Protein AF-E9H3M5-F1 (afdb_monomer_lite)

Foldseek 3Di:
DDDDPVLCVVCVVDDDDPDPPRPPVVSSVVVSVVVVHDDDDDPQEAAADPVVDDPVVVVPGDHDDYNDDPPHDRVVVVVVD

Secondary structure (DSSP, 8-state):
----HHHHHHHHTT---SSTT--HHHHHHHHHHHTTPPP---TTEESS-GGGS-HHHHHHS---EE---TTS-HHHHHHH-

InterPro domains:
  IPR003378 Fringe-like, glycosyltransferase domain [PF02434] (1-70)

Structure (mmCIF, N/CA/C/O backbone):
data_AF-E9H3M5-F1
#
_entry.id   AF-E9H3M5-F1
#
loop_
_atom_site.group_PDB
_atom_site.id
_atom_site.type_symbol
_atom_site.label_atom_id
_atom_site.label_alt_id
_atom_site.label_comp_id
_atom_site.label_asym_id
_atom_site.label_entity_id
_atom_site.label_seq_id
_atom_site.pdbx_PDB_ins_code
_atom_site.Cartn_x
_atom_site.Cartn_y
_atom_site.Cartn_z
_atom_site.occupancy
_atom_site.B_iso_or_equiv
_atom_site.auth_seq_id
_atom_site.auth_comp_id
_atom_site.auth_asym_id
_atom_site.auth_atom_id
_atom_site.pdbx_PDB_model_num
ATOM 1 N N . MET A 1 1 ? -1.479 -0.058 0.292 1.00 89.56 1 MET A N 1
ATOM 2 C CA . MET A 1 1 ? -1.842 0.880 1.379 1.00 89.56 1 MET A CA 1
ATOM 3 C C . MET A 1 1 ? -0.713 0.899 2.394 1.00 89.56 1 MET A C 1
ATOM 5 O O . MET A 1 1 ? -0.155 -0.156 2.662 1.00 89.56 1 MET A O 1
ATOM 9 N N . VAL A 1 2 ? -0.383 2.064 2.950 1.00 94.38 2 VAL A N 1
ATOM 10 C CA . VAL A 1 2 ? 0.561 2.199 4.069 1.00 94.38 2 VAL A CA 1
ATOM 11 C C . VAL A 1 2 ? -0.147 2.955 5.183 1.00 94.38 2 VAL A C 1
ATOM 13 O O . VAL A 1 2 ? -0.841 3.934 4.921 1.00 94.38 2 VAL A O 1
ATOM 16 N N . LEU A 1 3 ? 0.009 2.481 6.416 1.00 94.00 3 LEU A N 1
ATOM 17 C CA . LEU A 1 3 ? -0.623 3.052 7.599 1.00 94.00 3 LEU A CA 1
ATOM 18 C C . LEU A 1 3 ? 0.454 3.427 8.612 1.00 94.00 3 LEU A C 1
ATOM 20 O O . LEU A 1 3 ? 1.426 2.696 8.805 1.00 94.00 3 LEU A O 1
ATOM 24 N N . SER 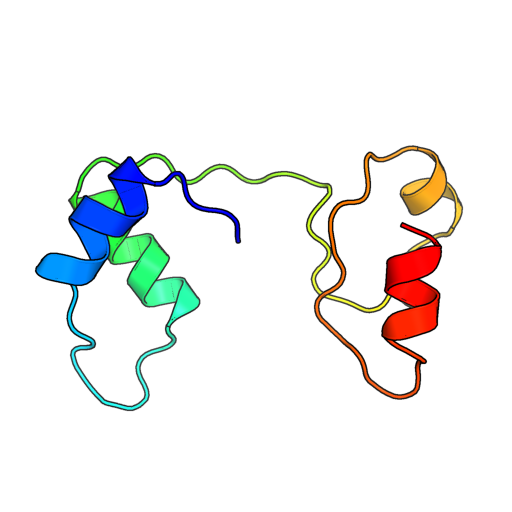A 1 4 ? 0.271 4.557 9.291 1.00 95.12 4 SER A N 1
ATOM 25 C CA . SER A 1 4 ? 1.124 4.909 10.421 1.00 95.12 4 SER A CA 1
ATOM 26 C C . SER A 1 4 ? 0.856 3.965 11.598 1.00 95.12 4 SER A C 1
ATOM 28 O O . SER A 1 4 ? -0.258 3.470 11.784 1.00 95.12 4 SER A O 1
ATOM 30 N N . ARG A 1 5 ? 1.868 3.740 12.443 1.00 95.88 5 ARG A N 1
ATOM 31 C CA . ARG A 1 5 ? 1.711 2.907 13.646 1.00 95.88 5 ARG A CA 1
ATOM 32 C C . ARG A 1 5 ? 0.523 3.346 14.530 1.00 95.88 5 ARG A C 1
ATOM 34 O O . ARG A 1 5 ? -0.232 2.463 14.933 1.00 95.88 5 ARG A O 1
ATOM 41 N N . PRO A 1 6 ? 0.297 4.650 14.806 1.00 94.56 6 PRO A N 1
ATOM 42 C CA . PRO A 1 6 ? -0.878 5.085 15.565 1.00 94.56 6 PRO A CA 1
ATOM 43 C C . PRO A 1 6 ? -2.212 4.741 14.889 1.00 94.56 6 PRO A C 1
ATOM 45 O O . PRO A 1 6 ? -3.135 4.297 15.569 1.00 94.56 6 PRO A O 1
ATOM 48 N N . ALA A 1 7 ? -2.314 4.883 13.561 1.00 94.12 7 ALA A N 1
ATOM 49 C CA . ALA A 1 7 ? -3.527 4.523 12.825 1.00 94.12 7 ALA A CA 1
ATOM 50 C C . ALA A 1 7 ? -3.840 3.025 12.964 1.00 94.12 7 ALA A C 1
ATOM 52 O O . ALA A 1 7 ? -4.973 2.656 13.266 1.00 94.12 7 ALA A O 1
ATOM 53 N N . VAL A 1 8 ? -2.824 2.160 12.844 1.00 94.25 8 VAL A N 1
ATOM 54 C CA . VAL A 1 8 ? -2.989 0.709 13.040 1.00 94.25 8 VAL A CA 1
ATOM 55 C C . VAL A 1 8 ? -3.469 0.389 14.457 1.00 94.25 8 VAL A C 1
ATOM 57 O O . VAL A 1 8 ? -4.382 -0.415 14.615 1.00 94.25 8 VAL A O 1
ATOM 60 N N . GLN A 1 9 ? -2.908 1.030 15.486 1.00 93.69 9 GLN A N 1
ATOM 61 C CA . GLN A 1 9 ? -3.322 0.809 16.878 1.00 93.69 9 GLN A CA 1
ATOM 62 C C . GLN A 1 9 ? -4.790 1.189 17.125 1.00 93.69 9 GLN A C 1
ATOM 64 O O . GLN A 1 9 ? -5.484 0.494 17.867 1.00 93.69 9 GLN A O 1
ATOM 69 N N . LEU A 1 10 ? -5.274 2.260 16.490 1.00 92.75 10 LEU A N 1
ATOM 70 C CA . LEU A 1 10 ? -6.675 2.675 16.580 1.00 92.75 10 LEU A CA 1
ATOM 71 C C . LEU A 1 10 ? -7.618 1.700 15.864 1.00 92.75 10 LEU A C 1
ATOM 73 O O . LEU A 1 10 ? -8.680 1.374 16.398 1.00 92.75 10 LEU A O 1
ATOM 77 N N . ILE A 1 11 ? -7.222 1.221 14.683 1.00 92.62 11 ILE A N 1
ATOM 78 C CA . ILE A 1 11 ? -8.036 0.330 13.850 1.00 92.62 11 ILE A CA 1
ATOM 79 C C . ILE A 1 11 ? -8.071 -1.088 14.435 1.00 92.62 11 ILE A C 1
ATOM 81 O O . ILE A 1 11 ? -9.151 -1.621 14.679 1.00 92.62 11 ILE A O 1
ATOM 85 N N . ALA A 1 12 ? -6.915 -1.700 14.706 1.00 89.06 12 ALA A N 1
ATOM 86 C CA . ALA A 1 12 ? -6.810 -3.123 15.047 1.00 89.06 12 ALA A CA 1
ATOM 87 C C . ALA A 1 12 ? -7.538 -3.509 16.348 1.00 89.06 12 ALA A C 1
ATOM 89 O O . ALA A 1 12 ? -8.004 -4.635 16.487 1.00 89.06 12 ALA A O 1
ATOM 90 N N . GLY A 1 13 ? -7.661 -2.583 17.305 1.00 80.12 13 GLY A N 1
ATOM 91 C CA . GLY A 1 13 ? -8.352 -2.844 18.571 1.00 80.12 13 GLY A CA 1
ATOM 92 C C . GLY A 1 13 ? -9.878 -2.724 18.507 1.00 80.12 13 GLY A C 1
ATOM 93 O O . GLY A 1 13 ? -10.548 -3.089 19.473 1.00 80.12 13 GLY A O 1
ATOM 94 N N . ARG A 1 14 ? -10.437 -2.163 17.424 1.00 84.94 14 ARG A N 1
ATOM 95 C CA . ARG A 1 14 ? -11.847 -1.728 17.382 1.00 84.94 14 ARG A CA 1
ATOM 96 C C . ARG A 1 14 ? -12.588 -2.098 16.097 1.00 84.94 14 ARG A C 1
ATOM 98 O O . ARG A 1 14 ? -13.807 -2.248 16.131 1.00 84.94 14 ARG A O 1
ATOM 105 N N . CYS A 1 15 ? -11.876 -2.271 14.989 1.00 88.62 15 CYS A N 1
ATOM 106 C CA . CYS A 1 15 ? -12.452 -2.652 13.709 1.00 88.62 15 CYS A CA 1
ATOM 107 C C . CYS A 1 15 ? -12.755 -4.153 13.681 1.00 88.62 15 CYS A C 1
ATOM 109 O O . CYS A 1 15 ? -11.903 -4.978 14.011 1.00 88.62 15 CYS A O 1
ATOM 111 N N . ARG A 1 16 ? -13.975 -4.510 13.276 1.00 90.69 16 ARG A N 1
ATOM 112 C CA . ARG A 1 16 ? -14.378 -5.886 12.965 1.00 90.69 16 ARG A CA 1
ATOM 113 C C . ARG A 1 16 ? -15.135 -5.875 11.648 1.00 90.69 16 ARG A C 1
ATOM 115 O O . ARG A 1 16 ? -15.941 -4.970 11.431 1.00 90.69 16 ARG A O 1
ATOM 122 N N . CYS A 1 17 ? -14.885 -6.859 10.793 1.00 91.62 17 CYS A N 1
ATOM 123 C CA . CYS A 1 17 ? -15.643 -7.018 9.557 1.00 91.62 17 CYS A CA 1
ATOM 124 C C . CYS A 1 17 ? -17.087 -7.436 9.899 1.00 91.62 17 CYS A C 1
ATOM 126 O O . CYS A 1 17 ? -17.262 -8.350 10.711 1.00 91.62 17 CYS A O 1
ATOM 128 N N . PRO A 1 18 ? -18.122 -6.786 9.331 1.00 91.69 18 PRO A N 1
ATOM 129 C CA . PRO A 1 18 ? -19.520 -7.135 9.594 1.00 91.69 18 PRO A CA 1
ATOM 130 C C . PRO A 1 18 ? -19.862 -8.568 9.174 1.00 91.69 18 PRO A C 1
ATOM 132 O O . PRO A 1 18 ? -20.630 -9.246 9.854 1.00 91.69 18 PRO A O 1
ATOM 135 N N . VAL A 1 19 ? -19.275 -9.023 8.063 1.00 95.69 19 VAL A N 1
ATOM 136 C CA . VAL A 1 19 ? -19.394 -10.387 7.525 1.00 95.69 19 VAL A CA 1
ATOM 137 C C . VAL A 1 19 ? -18.042 -10.878 6.983 1.00 95.69 19 VAL A C 1
ATOM 139 O O . VAL A 1 19 ? -17.199 -10.037 6.661 1.00 95.69 19 VAL A O 1
ATOM 142 N N . PRO A 1 20 ? -17.808 -12.201 6.857 1.00 94.50 20 PRO A N 1
ATOM 143 C CA . PRO A 1 20 ? -16.520 -12.741 6.405 1.00 94.50 20 PRO A CA 1
ATOM 144 C C . PRO A 1 20 ? -16.047 -12.224 5.042 1.00 94.50 20 PRO A C 1
ATOM 146 O O . PRO A 1 20 ? -14.870 -11.930 4.894 1.00 94.50 20 PRO A O 1
ATOM 149 N N . ASP A 1 21 ? -16.960 -12.036 4.088 1.00 95.75 21 ASP A N 1
ATOM 150 C CA . ASP A 1 21 ? -16.627 -11.607 2.720 1.00 95.75 21 ASP A CA 1
ATOM 151 C C . ASP A 1 21 ? -16.643 -10.080 2.547 1.00 95.75 21 ASP A C 1
ATOM 153 O O . ASP A 1 21 ? -16.806 -9.558 1.442 1.00 95.75 21 ASP A O 1
ATOM 157 N N . THR A 1 22 ? -16.530 -9.337 3.651 1.00 96.44 22 THR A N 1
ATOM 158 C CA . THR A 1 22 ? -16.408 -7.879 3.576 1.00 96.44 22 THR A CA 1
ATOM 159 C C . THR A 1 22 ? -15.108 -7.533 2.841 1.00 96.44 22 THR A C 1
ATOM 161 O O . THR A 1 22 ? -14.061 -8.042 3.230 1.00 96.44 22 THR A O 1
ATOM 164 N N . PRO A 1 23 ? -15.129 -6.658 1.820 1.00 95.88 23 PRO A N 1
ATOM 165 C CA . PRO A 1 23 ? -13.904 -6.197 1.175 1.00 95.88 23 PRO A CA 1
ATOM 166 C C . PRO A 1 23 ? -13.043 -5.415 2.174 1.00 95.88 23 PRO A C 1
ATOM 168 O O . PRO A 1 23 ? -13.423 -4.331 2.628 1.00 95.88 23 PRO A O 1
ATOM 171 N N . ASP A 1 24 ? -11.894 -5.988 2.531 1.00 92.25 24 ASP A N 1
ATOM 172 C CA . ASP A 1 24 ? -11.031 -5.480 3.600 1.00 92.25 24 ASP A CA 1
ATOM 173 C C . ASP A 1 24 ? -10.553 -4.047 3.346 1.00 92.25 24 ASP A C 1
ATOM 175 O O . ASP A 1 24 ? -10.538 -3.225 4.257 1.00 92.25 24 ASP A O 1
ATOM 179 N N . ASP A 1 25 ? -10.176 -3.716 2.114 1.00 91.88 25 ASP A N 1
ATOM 180 C CA . ASP A 1 25 ? -9.654 -2.400 1.739 1.00 91.88 25 ASP A CA 1
ATOM 181 C C . ASP A 1 25 ? -10.717 -1.296 1.828 1.00 91.88 25 ASP A C 1
ATOM 183 O O . ASP A 1 25 ? -10.467 -0.232 2.403 1.00 91.88 25 ASP A O 1
ATOM 187 N N . MET A 1 26 ? -11.922 -1.568 1.331 1.00 94.31 26 MET A N 1
ATOM 188 C CA . MET A 1 26 ? -13.063 -0.662 1.436 1.00 94.31 26 MET A CA 1
ATOM 189 C C . MET A 1 26 ? -13.489 -0.480 2.894 1.00 94.31 26 MET A C 1
ATOM 191 O O . MET A 1 26 ? -13.768 0.643 3.319 1.00 94.31 26 MET A O 1
ATOM 195 N N . TRP A 1 27 ? -13.518 -1.565 3.674 1.00 95.25 27 TRP A N 1
ATOM 196 C CA . TRP A 1 27 ? -13.924 -1.503 5.075 1.00 95.25 27 TRP A CA 1
ATOM 197 C C . TRP A 1 27 ? -12.890 -0.807 5.954 1.00 95.25 27 TRP A C 1
ATOM 199 O O . TRP A 1 27 ? -13.254 0.034 6.774 1.00 95.25 27 TRP A O 1
ATOM 209 N N . LEU A 1 28 ? -11.599 -1.079 5.749 1.00 93.31 28 LEU A N 1
ATOM 210 C CA . LEU A 1 28 ? -10.517 -0.343 6.406 1.00 93.31 28 LEU A CA 1
ATOM 211 C C . LEU A 1 28 ? -10.575 1.146 6.060 1.00 93.31 28 LEU A C 1
ATOM 213 O O . LEU A 1 28 ? -10.346 1.977 6.941 1.00 93.31 28 LEU A O 1
ATOM 217 N N . GLY A 1 29 ? -10.934 1.481 4.817 1.00 93.38 29 GLY A N 1
ATOM 218 C CA . GLY A 1 29 ? -11.144 2.859 4.395 1.00 93.38 29 GLY A CA 1
ATOM 219 C C . GLY A 1 29 ? -12.295 3.537 5.146 1.00 93.38 29 GLY A C 1
ATOM 220 O O . GLY A 1 29 ? -12.090 4.532 5.841 1.00 93.38 29 GLY A O 1
ATOM 221 N N . ALA A 1 30 ? -13.491 2.954 5.072 1.00 93.62 30 ALA A N 1
ATOM 222 C CA . ALA A 1 30 ? -14.690 3.495 5.715 1.00 93.62 30 ALA A CA 1
ATOM 223 C C . ALA A 1 30 ? -14.551 3.581 7.246 1.00 93.62 30 ALA A C 1
ATOM 225 O O . ALA A 1 30 ? -14.920 4.579 7.868 1.00 93.62 30 ALA A O 1
ATOM 226 N N . TYR A 1 31 ? -13.981 2.549 7.874 1.00 94.19 31 TYR A N 1
ATOM 227 C CA . TYR A 1 31 ? -13.761 2.539 9.316 1.00 94.19 31 TYR A CA 1
ATOM 228 C C . TYR A 1 31 ? -12.712 3.577 9.730 1.00 94.19 31 TYR A C 1
ATOM 230 O O . TYR A 1 31 ? -12.907 4.283 10.720 1.00 94.19 31 TYR A O 1
ATOM 238 N N . GLY A 1 32 ? -11.625 3.712 8.962 1.00 94.12 32 GLY A N 1
ATOM 239 C CA . GLY A 1 32 ? -10.611 4.745 9.172 1.00 94.12 32 GLY A CA 1
ATOM 240 C C . GLY A 1 32 ? -11.199 6.156 9.121 1.00 94.12 32 GLY A C 1
ATOM 241 O O . GLY A 1 32 ? -10.958 6.952 10.030 1.00 94.12 32 GLY A O 1
ATOM 242 N N . GLU A 1 33 ? -12.038 6.434 8.123 1.00 93.88 33 GLU A N 1
ATOM 243 C CA . GLU A 1 33 ? -12.745 7.712 7.996 1.00 93.88 33 GLU A CA 1
ATOM 244 C C . GLU A 1 33 ? -13.660 7.980 9.204 1.00 93.88 33 GLU A C 1
ATOM 246 O O . GLU A 1 33 ? -13.633 9.077 9.765 1.00 93.88 33 GLU A O 1
ATOM 251 N N . SER A 1 34 ? -14.380 6.963 9.697 1.00 93.69 34 SER A N 1
ATOM 252 C CA . SER A 1 34 ? -15.227 7.081 10.901 1.00 93.69 34 SER A CA 1
ATOM 253 C C . SER A 1 34 ? -14.448 7.435 12.179 1.00 93.69 34 SER A C 1
ATOM 255 O O . SER A 1 34 ? -15.005 8.014 13.113 1.00 93.69 34 SER A O 1
ATOM 257 N N . LEU A 1 35 ? -13.149 7.116 12.218 1.00 93.88 35 LEU A N 1
ATOM 258 C CA . LEU A 1 35 ? -12.228 7.468 13.300 1.00 93.88 35 LEU A CA 1
ATOM 259 C C . LEU A 1 35 ? -11.538 8.828 13.083 1.00 93.88 35 LEU A C 1
ATOM 261 O O . LEU A 1 35 ? -10.704 9.220 13.901 1.00 93.88 35 LEU A O 1
ATOM 265 N N . GLY A 1 36 ? -11.850 9.536 11.993 1.00 94.50 36 GLY A N 1
ATOM 266 C CA . GLY A 1 36 ? -11.217 10.802 11.621 1.00 94.50 36 GLY A CA 1
ATOM 267 C C . GLY A 1 36 ? -9.804 10.648 11.050 1.00 94.50 36 GLY A C 1
ATOM 268 O O . GLY A 1 36 ? -9.022 11.598 11.088 1.00 94.50 36 GLY A O 1
ATOM 269 N N . ILE A 1 37 ? -9.439 9.461 10.552 1.00 94.56 37 ILE A N 1
ATOM 270 C CA . ILE A 1 37 ? -8.144 9.225 9.905 1.00 94.56 37 ILE A CA 1
ATOM 271 C C . ILE A 1 37 ? -8.251 9.639 8.436 1.00 94.56 37 ILE A C 1
ATOM 273 O O . ILE A 1 37 ? -9.010 9.047 7.673 1.00 94.56 37 ILE A O 1
ATOM 277 N N . SER A 1 38 ? -7.454 10.625 8.020 1.00 94.38 38 SER A N 1
ATOM 278 C CA . SER A 1 38 ? -7.400 11.048 6.619 1.00 94.38 38 SER A CA 1
ATOM 279 C C . SER A 1 38 ? -6.763 9.979 5.736 1.00 94.38 38 SER A C 1
ATOM 281 O O . SER A 1 38 ? -5.614 9.584 5.947 1.00 94.38 38 SER A O 1
ATOM 283 N N . ILE A 1 39 ? -7.487 9.566 4.700 1.00 93.06 39 ILE A N 1
ATOM 284 C CA . ILE A 1 39 ? -6.990 8.668 3.658 1.00 93.06 39 ILE A CA 1
ATOM 285 C C . ILE A 1 39 ? -6.589 9.522 2.465 1.00 93.06 39 ILE A C 1
ATOM 287 O O . ILE A 1 39 ? -7.400 10.262 1.914 1.00 93.06 39 ILE A O 1
ATOM 291 N N . VAL A 1 40 ? -5.321 9.431 2.077 1.00 94.62 40 VAL A N 1
ATOM 292 C CA . VAL A 1 40 ? -4.759 10.222 0.982 1.00 94.62 40 VAL A CA 1
ATOM 293 C C . VAL A 1 40 ? -4.280 9.310 -0.133 1.00 94.62 40 VAL A C 1
ATOM 295 O O . VAL A 1 40 ? -3.641 8.284 0.104 1.00 94.62 40 VAL A O 1
ATOM 298 N N . HIS A 1 41 ? -4.591 9.694 -1.366 1.00 94.00 41 HIS A N 1
ATOM 299 C CA . HIS A 1 41 ? -4.033 9.044 -2.539 1.00 94.00 41 HIS A CA 1
ATOM 300 C C . HIS A 1 41 ? -2.563 9.445 -2.706 1.00 94.00 41 HIS A C 1
ATOM 302 O O . HIS A 1 41 ? -2.215 10.618 -2.575 1.00 94.00 41 HIS A O 1
ATOM 308 N N . PHE A 1 42 ? -1.711 8.474 -3.033 1.00 94.69 42 PHE A N 1
ATOM 309 C CA . PHE A 1 42 ? -0.326 8.717 -3.416 1.00 94.69 42 PHE A CA 1
ATOM 310 C C . PHE A 1 42 ? -0.029 7.987 -4.736 1.00 94.69 42 PHE A C 1
ATOM 312 O O . PHE A 1 42 ? -0.234 6.771 -4.796 1.00 94.69 42 PHE 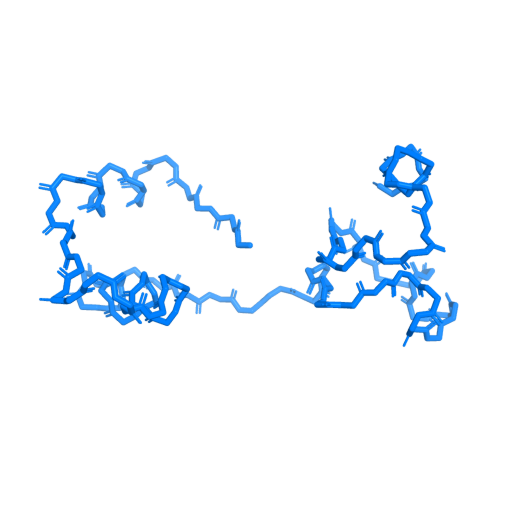A O 1
ATOM 319 N N . PRO A 1 43 ? 0.455 8.691 -5.778 1.00 93.31 43 PRO A N 1
ATOM 320 C CA . PRO A 1 43 ? 0.564 8.136 -7.129 1.00 93.31 43 PRO A CA 1
ATOM 321 C C . PRO A 1 43 ? 1.571 6.984 -7.247 1.00 93.31 43 PRO A C 1
ATOM 323 O O . PRO A 1 43 ? 1.438 6.159 -8.138 1.00 93.31 43 PRO A O 1
ATOM 326 N N . GLY A 1 44 ? 2.528 6.860 -6.320 1.00 95.19 44 GLY A N 1
ATOM 327 C CA . GLY A 1 44 ? 3.520 5.779 -6.338 1.00 95.19 44 GLY A CA 1
ATOM 328 C C . GLY A 1 44 ? 2.996 4.377 -5.998 1.00 95.19 44 GLY A C 1
ATOM 329 O O . GLY A 1 44 ? 3.750 3.407 -6.113 1.00 95.19 44 GLY A O 1
ATOM 330 N N . PHE A 1 45 ? 1.738 4.241 -5.562 1.00 95.50 45 PHE A N 1
ATOM 331 C CA . PHE A 1 45 ? 1.105 2.939 -5.329 1.00 95.50 45 PHE A CA 1
ATOM 332 C C . PHE A 1 45 ? 0.336 2.487 -6.574 1.00 95.50 45 PHE A C 1
ATOM 334 O O . PHE A 1 45 ? -0.763 2.972 -6.848 1.00 95.50 45 PHE A O 1
ATOM 341 N N . HIS A 1 46 ? 0.887 1.511 -7.291 1.00 95.62 46 HIS A N 1
ATOM 342 C CA . HIS A 1 46 ? 0.338 1.012 -8.546 1.00 95.62 46 HIS A CA 1
ATOM 343 C C . HIS 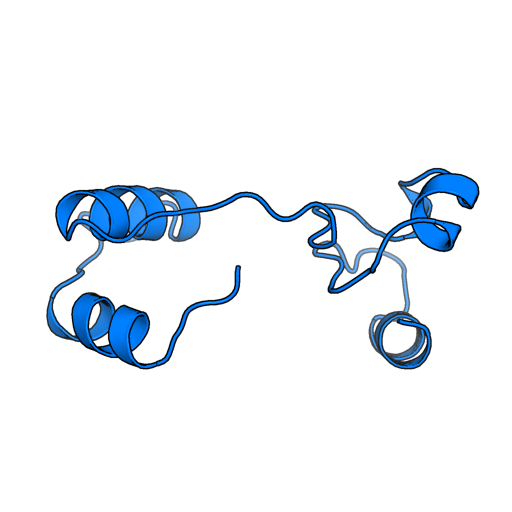A 1 46 ? -0.524 -0.239 -8.322 1.00 95.62 46 HIS A C 1
ATOM 345 O O . HIS A 1 46 ? -0.160 -1.158 -7.589 1.00 95.62 46 HIS A O 1
ATOM 351 N N . GLN A 1 47 ? -1.681 -0.288 -8.982 1.00 94.19 47 GLN A N 1
ATOM 352 C CA . GLN A 1 47 ? -2.654 -1.386 -8.875 1.00 94.19 47 GLN A CA 1
ATOM 353 C C . GLN A 1 47 ? -2.380 -2.544 -9.850 1.00 94.19 47 GLN A C 1
ATOM 355 O O . GLN A 1 47 ? -2.955 -3.624 -9.715 1.00 94.19 47 GLN A O 1
ATOM 360 N N . ALA A 1 48 ? -1.526 -2.333 -10.851 1.00 96.06 48 ALA A N 1
ATOM 361 C CA . ALA A 1 48 ? -1.200 -3.316 -11.879 1.00 96.06 48 ALA A CA 1
ATOM 362 C C . ALA A 1 48 ? 0.292 -3.689 -11.855 1.00 96.06 48 ALA A C 1
ATOM 364 O O . ALA A 1 48 ? 0.997 -3.330 -10.911 1.00 96.06 48 ALA A O 1
ATOM 365 N N . ARG A 1 49 ? 0.754 -4.457 -12.847 1.00 96.31 49 ARG A N 1
ATOM 366 C CA . ARG A 1 49 ? 2.176 -4.808 -13.007 1.00 96.31 49 ARG A CA 1
ATOM 367 C C . ARG A 1 49 ? 2.924 -3.622 -13.620 1.00 96.31 49 ARG A C 1
ATOM 369 O O . ARG A 1 49 ? 2.276 -2.811 -14.279 1.00 96.31 49 ARG A O 1
ATOM 376 N N . PRO A 1 50 ? 4.259 -3.545 -13.502 1.00 96.56 50 PRO A N 1
ATOM 377 C CA . PRO A 1 50 ? 5.032 -2.498 -14.169 1.00 96.56 50 PRO A CA 1
ATOM 378 C C . PRO A 1 50 ? 4.758 -2.399 -15.678 1.00 96.56 50 PRO A C 1
ATOM 380 O O . PRO A 1 50 ? 4.556 -1.303 -16.186 1.00 96.56 50 PRO A O 1
ATOM 383 N N . ASP A 1 51 ? 4.655 -3.539 -16.369 1.00 95.62 51 ASP A N 1
ATOM 384 C CA . ASP A 1 51 ? 4.428 -3.606 -17.824 1.00 95.62 51 ASP A CA 1
ATOM 385 C C . ASP A 1 51 ? 3.045 -3.103 -18.263 1.00 95.62 51 ASP A C 1
ATOM 387 O O . ASP A 1 51 ? 2.817 -2.851 -19.445 1.00 95.62 51 ASP A O 1
ATOM 391 N N . ASP A 1 52 ? 2.110 -2.961 -17.321 1.00 96.25 52 ASP A N 1
ATOM 392 C CA . ASP A 1 52 ? 0.773 -2.439 -17.594 1.00 96.25 52 ASP A CA 1
ATOM 393 C C . ASP A 1 52 ? 0.755 -0.887 -17.593 1.00 96.25 52 ASP A C 1
ATOM 395 O O . ASP A 1 52 ? -0.297 -0.284 -17.820 1.00 96.25 52 ASP A O 1
ATOM 399 N N . TYR A 1 53 ? 1.902 -0.232 -17.348 1.00 95.75 53 TYR A N 1
ATOM 400 C CA . TYR A 1 53 ? 2.070 1.226 -17.349 1.00 95.75 53 TYR A CA 1
ATOM 401 C C . TYR A 1 53 ? 3.045 1.695 -18.443 1.00 95.75 53 TYR A C 1
ATOM 403 O O . TYR A 1 53 ? 4.009 0.993 -18.754 1.00 95.75 53 TYR A O 1
ATOM 411 N N . PRO A 1 54 ? 2.867 2.914 -18.994 1.00 96.25 54 PRO A N 1
ATOM 412 C CA . PRO A 1 54 ? 3.864 3.524 -19.868 1.00 96.25 54 PRO A CA 1
ATOM 413 C C . PRO A 1 54 ? 5.224 3.647 -19.156 1.00 96.25 54 PRO A C 1
ATOM 415 O O . PRO A 1 54 ? 5.267 4.165 -18.034 1.00 96.25 54 PRO A O 1
ATOM 418 N N . PRO A 1 55 ? 6.343 3.228 -19.773 1.00 94.62 55 PRO A N 1
ATOM 419 C CA . PRO A 1 55 ? 7.664 3.309 -19.149 1.00 94.62 55 PRO A CA 1
ATOM 420 C C . PRO A 1 55 ? 8.043 4.725 -18.699 1.00 94.62 55 PRO A C 1
ATOM 422 O O . PRO A 1 55 ? 8.677 4.894 -17.658 1.00 94.62 55 PRO A O 1
ATOM 425 N N . GLU A 1 56 ? 7.623 5.747 -19.443 1.00 95.25 56 GLU A N 1
ATOM 426 C CA . GLU A 1 56 ? 7.893 7.159 -19.153 1.00 95.25 56 GLU A CA 1
ATOM 427 C C . GLU A 1 56 ? 7.212 7.615 -17.852 1.00 95.25 56 GLU A C 1
ATOM 429 O O . GLU A 1 56 ? 7.741 8.452 -17.116 1.00 95.25 56 GLU A O 1
ATOM 434 N N . LEU A 1 57 ? 6.054 7.028 -17.529 1.00 93.62 57 LEU A N 1
ATOM 435 C CA . LEU A 1 57 ? 5.351 7.287 -16.274 1.00 93.62 57 LEU A CA 1
ATOM 436 C C . LEU A 1 57 ? 6.174 6.774 -15.087 1.00 93.62 57 LEU A C 1
ATOM 438 O O . LEU A 1 57 ? 6.400 7.498 -14.120 1.00 93.62 57 LEU A O 1
ATOM 442 N N . LEU A 1 58 ? 6.677 5.542 -15.192 1.00 94.75 58 LEU A N 1
ATOM 443 C CA . LEU A 1 58 ? 7.451 4.901 -14.126 1.00 94.75 58 LEU A CA 1
ATOM 444 C C . LEU A 1 58 ? 8.841 5.524 -13.934 1.00 94.75 58 LEU A C 1
ATOM 446 O O . LEU A 1 58 ? 9.421 5.392 -12.861 1.00 94.75 58 LEU A O 1
ATOM 450 N N . GLN A 1 59 ? 9.382 6.199 -14.951 1.00 92.31 59 GLN A N 1
ATOM 451 C CA . GLN A 1 59 ? 10.657 6.920 -14.861 1.00 92.31 59 GLN A CA 1
ATOM 452 C C . GLN A 1 59 ? 10.534 8.284 -14.172 1.00 92.31 59 GLN A C 1
ATOM 454 O O . GLN A 1 59 ? 11.523 8.804 -13.658 1.00 92.31 59 GLN A O 1
ATOM 459 N N . THR A 1 60 ? 9.344 8.887 -14.189 1.00 91.62 60 THR A N 1
ATOM 460 C CA . THR A 1 60 ? 9.117 10.248 -13.674 1.00 91.62 60 THR A CA 1
ATOM 461 C C . THR A 1 60 ? 8.475 10.267 -12.292 1.00 91.62 60 THR A C 1
ATOM 463 O O . THR A 1 60 ? 8.597 11.260 -11.573 1.00 91.62 60 THR A O 1
ATOM 466 N N . GLN A 1 61 ? 7.801 9.187 -11.901 1.00 90.88 61 GLN A N 1
ATOM 467 C CA . GLN A 1 61 ? 7.146 9.076 -10.604 1.00 90.88 61 GLN A CA 1
ATOM 468 C C . GLN A 1 61 ? 8.024 8.374 -9.569 1.00 90.88 61 GLN A C 1
ATOM 470 O O . GLN A 1 61 ? 8.801 7.476 -9.880 1.00 90.88 61 GLN A O 1
ATOM 475 N N . PHE A 1 62 ? 7.846 8.749 -8.301 1.00 93.88 62 PHE A N 1
ATOM 476 C CA . PHE A 1 62 ? 8.377 7.967 -7.191 1.00 93.88 62 PHE A CA 1
ATOM 477 C C . PHE A 1 62 ? 7.545 6.690 -7.038 1.00 93.88 62 PHE A C 1
ATOM 479 O O . PHE A 1 62 ? 6.426 6.729 -6.522 1.00 93.88 62 PHE A O 1
ATOM 486 N N . VAL A 1 63 ? 8.077 5.574 -7.530 1.00 95.50 63 VAL A N 1
ATOM 487 C CA . VAL A 1 63 ? 7.438 4.256 -7.472 1.00 95.50 63 VAL A CA 1
ATOM 488 C C . VAL A 1 63 ? 7.628 3.653 -6.081 1.00 95.50 63 VAL A C 1
ATOM 490 O O . VAL A 1 63 ? 8.727 3.676 -5.543 1.00 95.50 63 VAL A O 1
ATOM 493 N N . VAL A 1 64 ? 6.551 3.125 -5.494 1.00 95.06 64 VAL A N 1
ATOM 494 C CA . VAL A 1 64 ? 6.579 2.497 -4.160 1.00 95.06 64 VAL A CA 1
ATOM 495 C C . VAL A 1 64 ? 6.231 1.018 -4.219 1.00 95.06 64 VAL A C 1
ATOM 497 O O . VAL A 1 64 ? 6.827 0.217 -3.511 1.00 95.06 64 VAL A O 1
ATOM 500 N N . SER A 1 65 ? 5.208 0.641 -4.990 1.00 94.75 65 SER A N 1
ATOM 501 C CA . SER A 1 65 ? 4.796 -0.764 -5.103 1.00 94.75 65 SER A CA 1
ATOM 502 C C . SER A 1 65 ? 3.914 -1.014 -6.320 1.00 94.75 65 SER A C 1
ATOM 504 O O . SER A 1 65 ? 3.286 -0.084 -6.837 1.00 94.75 65 SER A O 1
ATOM 506 N N . PHE A 1 66 ? 3.829 -2.290 -6.699 1.00 96.12 66 PHE A N 1
ATOM 507 C CA . PHE A 1 66 ? 2.928 -2.850 -7.703 1.00 96.12 66 PHE A CA 1
ATOM 508 C C . PHE A 1 66 ? 2.096 -3.968 -7.063 1.00 96.12 66 PHE A C 1
ATOM 510 O O . PHE A 1 66 ? 2.610 -4.741 -6.258 1.00 96.12 66 PHE A O 1
ATOM 517 N N . HIS A 1 67 ? 0.803 -4.049 -7.383 1.00 93.06 67 HIS A N 1
ATOM 518 C CA . HIS A 1 67 ? -0.107 -4.994 -6.721 1.00 93.06 67 HIS A CA 1
ATOM 519 C C . HIS A 1 67 ? -0.227 -6.352 -7.434 1.00 93.06 67 HIS A C 1
ATOM 521 O O . HIS A 1 67 ? -0.391 -7.388 -6.786 1.00 93.06 67 HIS A O 1
ATOM 527 N N . LYS A 1 68 ? -0.156 -6.375 -8.770 1.00 93.81 68 LYS A N 1
ATOM 528 C CA . LYS A 1 68 ? -0.290 -7.615 -9.549 1.00 93.81 68 LYS A CA 1
ATOM 529 C C . LYS A 1 68 ? 1.071 -8.281 -9.734 1.00 93.81 68 LYS A C 1
ATOM 531 O O 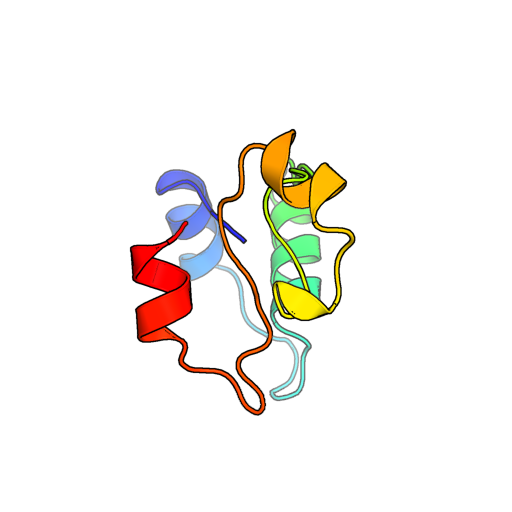. LYS A 1 68 ? 2.014 -7.623 -10.144 1.00 93.81 68 LYS A O 1
ATOM 536 N N . HIS A 1 69 ? 1.121 -9.600 -9.541 1.00 94.50 69 HIS A N 1
ATOM 537 C CA . HIS A 1 69 ? 2.327 -10.433 -9.706 1.00 94.50 69 HIS A CA 1
ATOM 538 C C . HIS A 1 69 ? 2.149 -11.544 -10.759 1.00 94.50 69 HIS A C 1
ATOM 540 O O . HIS A 1 69 ? 2.849 -12.550 -10.765 1.00 94.50 69 HIS A O 1
ATOM 546 N N . TRP A 1 70 ? 1.162 -11.398 -11.645 1.00 94.25 70 TRP A N 1
ATOM 547 C CA . TRP A 1 70 ? 0.822 -12.411 -12.643 1.00 94.25 70 TRP A CA 1
ATOM 548 C C . TRP A 1 70 ? 1.815 -12.423 -13.815 1.00 94.25 70 TRP A C 1
ATOM 550 O O . TRP A 1 70 ? 1.979 -11.410 -14.499 1.00 94.25 70 TRP A O 1
ATOM 560 N N . MET A 1 71 ? 2.416 -13.588 -14.084 1.00 95.56 71 MET A N 1
ATOM 561 C CA . MET A 1 71 ? 3.391 -13.806 -15.169 1.00 95.56 71 MET A CA 1
ATOM 562 C C . MET A 1 71 ? 4.605 -12.861 -15.127 1.00 95.56 71 MET A C 1
ATOM 564 O 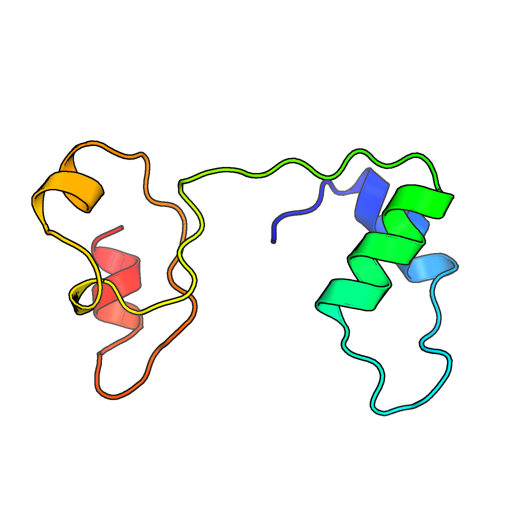O . MET A 1 71 ? 5.117 -12.474 -16.173 1.00 95.56 71 MET A O 1
ATOM 568 N N . ILE A 1 72 ? 5.047 -12.476 -13.931 1.00 95.94 72 ILE A N 1
ATOM 569 C CA . ILE A 1 72 ? 6.253 -11.672 -13.705 1.00 95.94 72 ILE A CA 1
ATOM 570 C C . ILE A 1 72 ? 7.016 -12.228 -12.502 1.00 95.94 72 ILE A C 1
ATOM 572 O O . ILE A 1 72 ? 6.424 -12.914 -11.668 1.00 95.94 72 ILE A O 1
ATOM 576 N N . ASP A 1 73 ? 8.309 -11.927 -12.397 1.00 96.38 73 ASP A N 1
ATOM 577 C CA . ASP A 1 73 ? 9.092 -12.243 -11.203 1.00 96.38 73 ASP A CA 1
ATOM 578 C C . ASP A 1 73 ? 8.938 -11.115 -10.160 1.00 96.38 73 ASP A C 1
ATOM 580 O O . ASP A 1 73 ? 9.439 -10.007 -10.378 1.00 96.38 73 ASP A O 1
ATOM 584 N N . PRO A 1 74 ? 8.244 -11.352 -9.030 1.00 94.56 74 PRO A N 1
ATOM 585 C CA . PRO A 1 74 ? 8.036 -10.329 -8.009 1.00 94.56 74 PRO A CA 1
ATOM 586 C C . PRO A 1 74 ? 9.337 -9.883 -7.330 1.00 94.56 74 PRO A C 1
ATOM 588 O O . PRO A 1 74 ? 9.424 -8.728 -6.914 1.00 94.56 74 PRO A O 1
ATOM 591 N N . LEU A 1 75 ? 10.343 -10.760 -7.222 1.00 96.00 75 LEU A N 1
ATOM 592 C CA . LEU A 1 75 ? 11.629 -10.405 -6.618 1.00 96.00 75 LEU A CA 1
ATOM 593 C C . LEU A 1 75 ? 12.405 -9.475 -7.542 1.00 96.00 75 LEU A C 1
ATOM 595 O O . LEU A 1 75 ? 12.896 -8.447 -7.091 1.00 96.00 75 LEU A O 1
ATOM 599 N N . GLN A 1 76 ? 12.421 -9.772 -8.842 1.00 96.50 76 GLN A N 1
ATOM 600 C CA . GLN A 1 76 ? 13.031 -8.886 -9.832 1.00 96.50 76 GLN A CA 1
ATOM 601 C C . GLN A 1 76 ? 12.371 -7.497 -9.849 1.00 96.50 76 GLN A C 1
ATOM 603 O O . GLN A 1 76 ? 13.058 -6.487 -10.003 1.00 96.50 76 GLN A O 1
ATOM 608 N N . VAL A 1 77 ? 11.044 -7.427 -9.693 1.00 95.62 77 VAL A N 1
ATOM 609 C CA . VAL A 1 77 ? 10.335 -6.143 -9.570 1.00 95.62 77 VAL A CA 1
ATOM 610 C C . VAL A 1 77 ? 10.776 -5.406 -8.304 1.00 95.62 77 VAL A C 1
ATOM 612 O O . VAL A 1 77 ? 11.144 -4.241 -8.394 1.00 95.62 77 VAL A O 1
ATOM 615 N N . TYR A 1 78 ? 10.801 -6.076 -7.152 1.00 93.62 78 TYR A N 1
ATOM 616 C CA . TYR A 1 78 ? 11.236 -5.471 -5.889 1.00 93.62 78 TYR A CA 1
ATOM 617 C C . TYR A 1 78 ? 12.701 -4.998 -5.907 1.00 93.62 78 TYR A C 1
ATOM 619 O O . TYR A 1 78 ? 13.032 -3.975 -5.326 1.00 93.62 78 TYR A O 1
ATOM 627 N N . GLU A 1 79 ? 13.602 -5.718 -6.576 1.00 95.50 79 GLU A N 1
ATOM 628 C CA . GLU A 1 79 ? 15.006 -5.297 -6.687 1.00 95.50 79 GLU A CA 1
ATOM 629 C C . GLU A 1 79 ? 15.187 -4.054 -7.568 1.00 95.50 79 GLU A C 1
ATOM 631 O O . GLU A 1 79 ? 16.169 -3.323 -7.419 1.00 95.50 79 GLU A O 1
ATOM 636 N N . LYS A 1 80 ? 14.258 -3.813 -8.500 1.00 93.62 80 LYS A N 1
ATOM 637 C CA . LYS A 1 80 ? 14.324 -2.693 -9.442 1.00 93.62 80 LYS A CA 1
ATOM 638 C C . LYS A 1 80 ? 13.713 -1.394 -8.897 1.00 93.62 80 LYS A C 1
ATOM 640 O O . LYS A 1 80 ? 14.196 -0.328 -9.284 1.00 93.62 80 LYS A O 1
ATOM 645 N N . TRP A 1 81 ? 12.663 -1.471 -8.077 1.00 92.38 81 TRP A N 1
ATOM 646 C CA . TRP A 1 81 ? 11.916 -0.324 -7.536 1.00 92.38 81 TRP A CA 1
ATOM 647 C C . TRP A 1 81 ? 11.764 -0.433 -6.023 1.00 92.38 81 TRP A C 1
ATOM 649 O O . TRP A 1 81 ? 12.095 0.564 -5.344 1.00 92.38 81 TRP A O 1
#

Organism: Daphnia pulex (NCBI:txid6669)

Radius of gyration: 15.67 Å; chains: 1; bounding box: 34×25×38 Å

pLDDT: mean 93.9,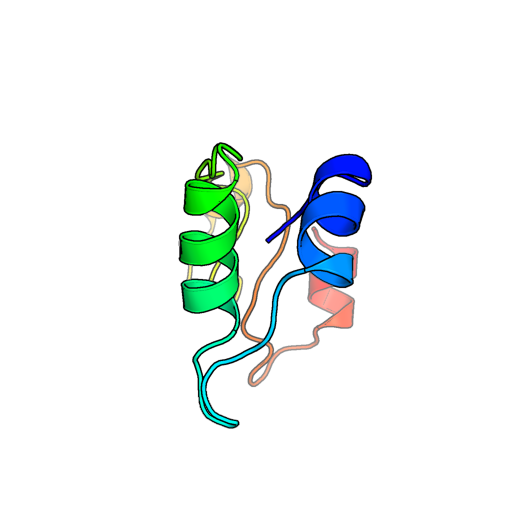 std 2.5, range [80.12, 96.56]

Sequence (81 aa):
MVLSRPAVQLIAGRCRCPVPDTPDDMWLGAYGESLGISIVHFPGFHQARPDDYPPELLQTQFVVSFHKHWMIDPLQVYEKW